Protein AF-A0A2M8TE84-F1 (afdb_monomer_lite)

pLDDT: mean 91.72, std 14.28, range [39.5, 98.56]

Structure (mmCIF, N/CA/C/O backbone):
data_AF-A0A2M8TE84-F1
#
_entry.id   AF-A0A2M8TE84-F1
#
loop_
_atom_site.group_PDB
_atom_site.id
_atom_site.type_symbol
_atom_site.label_atom_id
_atom_site.label_alt_id
_atom_site.label_comp_id
_atom_site.label_asym_id
_atom_site.label_entity_id
_atom_site.label_seq_id
_atom_site.pdbx_PDB_ins_code
_atom_site.Cartn_x
_atom_site.Cartn_y
_atom_site.Cartn_z
_atom_site.occupancy
_atom_site.B_iso_or_equiv
_atom_site.auth_seq_id
_atom_site.auth_comp_id
_atom_site.auth_asym_id
_atom_site.auth_atom_id
_atom_site.pdbx_PDB_model_num
ATOM 1 N N . MET A 1 1 ? 26.612 -7.101 -6.038 1.00 40.22 1 MET A N 1
ATOM 2 C CA . MET A 1 1 ? 25.204 -6.658 -6.080 1.00 40.22 1 MET A CA 1
ATOM 3 C C . MET A 1 1 ? 24.740 -6.841 -7.512 1.00 40.22 1 MET A C 1
ATOM 5 O O . MET A 1 1 ? 25.393 -6.311 -8.399 1.00 40.22 1 MET A O 1
ATOM 9 N N . GLN A 1 2 ? 23.755 -7.706 -7.756 1.00 39.50 2 GLN A N 1
ATOM 10 C CA . GLN A 1 2 ? 23.239 -7.940 -9.108 1.00 39.50 2 GLN A CA 1
ATOM 11 C C . GLN A 1 2 ? 22.526 -6.664 -9.568 1.00 39.50 2 GLN A C 1
ATOM 13 O O . GLN A 1 2 ? 21.496 -6.311 -9.008 1.00 39.50 2 GLN A O 1
ATOM 18 N N . SER A 1 3 ? 23.097 -5.968 -10.552 1.00 47.41 3 SER A N 1
ATOM 19 C CA . SER A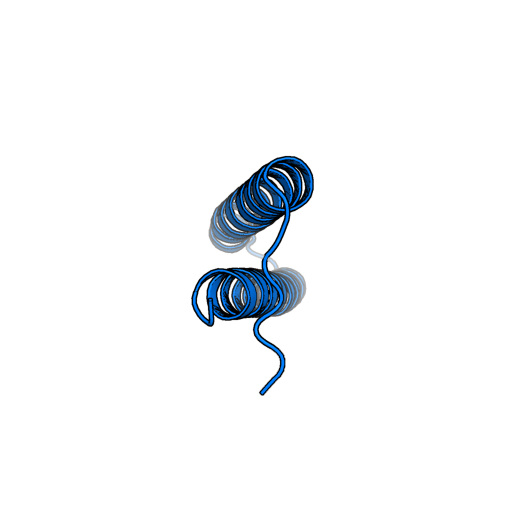 1 3 ? 22.374 -4.972 -11.342 1.00 47.41 3 SER A CA 1
ATOM 20 C C . SER A 1 3 ? 21.362 -5.745 -12.184 1.00 47.41 3 SER A C 1
ATOM 22 O O . SER A 1 3 ? 21.680 -6.300 -13.237 1.00 47.41 3 SER A O 1
ATOM 24 N N . SER A 1 4 ? 20.157 -5.915 -11.649 1.00 60.16 4 SER A N 1
ATOM 25 C CA . SER A 1 4 ? 19.028 -6.425 -12.414 1.00 60.16 4 SER A CA 1
ATOM 26 C C . SER A 1 4 ? 18.540 -5.295 -13.315 1.00 60.16 4 SER A C 1
ATOM 28 O O . SER A 1 4 ? 17.729 -4.462 -12.904 1.00 60.16 4 SER A O 1
ATOM 30 N N . ASN A 1 5 ? 19.069 -5.258 -14.540 1.00 76.31 5 ASN A N 1
ATOM 31 C CA . ASN A 1 5 ? 18.538 -4.438 -15.625 1.00 76.31 5 ASN A CA 1
ATOM 32 C C . ASN A 1 5 ? 17.142 -4.956 -15.975 1.00 76.31 5 ASN A C 1
ATOM 34 O O . ASN A 1 5 ? 16.986 -5.824 -16.833 1.00 76.31 5 ASN A O 1
ATOM 38 N N . LEU A 1 6 ? 16.142 -4.444 -15.261 1.00 86.50 6 LEU A N 1
ATOM 39 C CA . LEU A 1 6 ? 14.741 -4.702 -15.548 1.00 86.50 6 LEU A CA 1
ATOM 40 C C . LEU A 1 6 ? 14.469 -4.293 -16.990 1.00 86.50 6 LEU A C 1
ATOM 42 O O . LEU A 1 6 ? 14.793 -3.183 -17.420 1.00 86.50 6 LEU A O 1
ATOM 46 N N . THR A 1 7 ? 13.839 -5.187 -17.732 1.00 91.69 7 THR A N 1
ATOM 47 C CA . THR A 1 7 ? 13.298 -4.865 -19.044 1.00 91.69 7 THR A CA 1
ATOM 48 C C . THR A 1 7 ? 12.251 -3.757 -18.919 1.00 91.69 7 THR A C 1
ATOM 50 O O . THR A 1 7 ? 11.688 -3.490 -17.849 1.00 91.69 7 THR A O 1
ATOM 53 N N . SER A 1 8 ? 11.932 -3.106 -20.038 1.00 90.81 8 SER A N 1
ATOM 54 C CA . SER A 1 8 ? 10.876 -2.090 -20.062 1.00 90.81 8 SER A CA 1
ATOM 55 C C . SER A 1 8 ? 9.524 -2.647 -19.600 1.00 90.81 8 SER A C 1
ATOM 57 O O . SER A 1 8 ? 8.763 -1.932 -18.953 1.00 90.81 8 SER A O 1
ATOM 59 N N . PHE A 1 9 ? 9.244 -3.924 -19.889 1.00 93.62 9 PHE A N 1
ATOM 60 C CA . PHE A 1 9 ? 8.020 -4.595 -19.454 1.00 93.62 9 PHE A CA 1
ATOM 61 C C . PHE A 1 9 ? 7.999 -4.830 -17.938 1.00 93.62 9 PHE A C 1
ATOM 63 O O . PHE A 1 9 ? 7.028 -4.464 -17.283 1.00 93.62 9 PHE A O 1
ATOM 70 N N . GLU A 1 10 ? 9.085 -5.350 -17.358 1.00 92.69 10 GLU A N 1
ATOM 71 C CA . GLU A 1 10 ? 9.189 -5.541 -15.902 1.00 92.69 10 GLU A CA 1
ATOM 72 C C . GLU A 1 10 ? 9.109 -4.205 -15.156 1.00 92.69 10 GLU A C 1
ATOM 74 O O . GLU A 1 10 ? 8.423 -4.093 -14.143 1.00 92.69 10 GLU A O 1
ATOM 79 N N . THR A 1 11 ? 9.740 -3.160 -15.696 1.00 93.19 11 THR A N 1
ATOM 80 C CA . THR A 1 11 ? 9.649 -1.802 -15.145 1.00 93.19 11 THR A CA 1
ATOM 81 C C . THR A 1 11 ? 8.212 -1.281 -15.170 1.00 93.19 11 THR 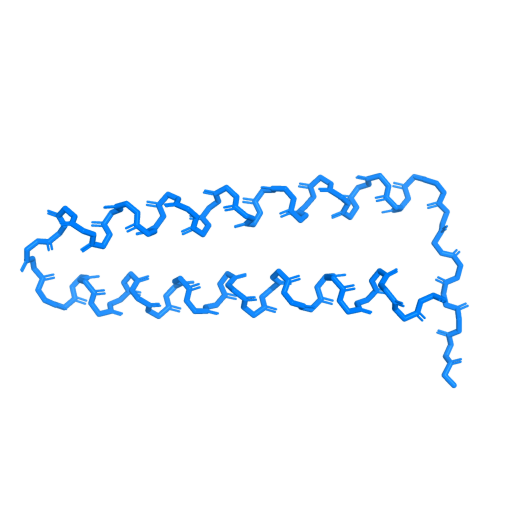A C 1
ATOM 83 O O . THR A 1 11 ? 7.763 -0.664 -14.202 1.00 93.19 11 THR A O 1
ATOM 86 N N . LEU A 1 12 ? 7.482 -1.505 -16.268 1.00 94.88 12 LEU A N 1
ATOM 87 C CA . LEU A 1 12 ? 6.085 -1.093 -16.393 1.00 94.88 12 LEU A CA 1
ATOM 88 C C . LEU A 1 12 ? 5.197 -1.819 -15.375 1.00 94.88 12 LEU A C 1
ATOM 90 O O . LEU A 1 12 ? 4.407 -1.167 -14.691 1.00 94.88 12 LEU A O 1
ATOM 94 N N . GLU A 1 13 ? 5.357 -3.135 -15.238 1.00 96.31 13 GLU A N 1
ATOM 95 C CA . GLU A 1 13 ? 4.556 -3.925 -14.300 1.00 96.31 13 GLU A CA 1
ATOM 96 C C . GLU A 1 13 ? 4.867 -3.551 -12.845 1.00 96.31 13 GLU A C 1
ATOM 98 O O . GLU A 1 13 ? 3.952 -3.336 -12.053 1.00 96.31 13 GLU A O 1
ATOM 103 N N . LEU A 1 14 ? 6.140 -3.337 -12.497 1.00 95.31 14 LEU A N 1
ATOM 104 C CA . LEU A 1 14 ? 6.522 -2.869 -11.159 1.00 95.31 14 LEU A CA 1
ATOM 105 C C . LEU A 1 14 ? 5.951 -1.486 -10.836 1.00 95.31 14 LEU A C 1
ATOM 107 O O . LEU A 1 14 ? 5.517 -1.254 -9.709 1.00 95.31 14 LEU A O 1
ATOM 111 N N . ARG A 1 15 ? 5.882 -0.571 -11.813 1.00 95.56 15 ARG A N 1
ATOM 112 C CA . ARG A 1 15 ? 5.217 0.732 -11.627 1.00 95.56 15 ARG A CA 1
ATOM 113 C C . ARG A 1 15 ? 3.723 0.587 -11.376 1.00 95.56 15 ARG A C 1
ATOM 115 O O . ARG A 1 15 ? 3.175 1.347 -10.579 1.00 95.56 15 ARG A O 1
ATOM 122 N N . LYS A 1 16 ? 3.070 -0.357 -12.051 1.00 97.69 16 LYS A N 1
ATOM 123 C CA . LYS A 1 16 ? 1.650 -0.646 -11.847 1.00 97.69 16 LYS A CA 1
ATOM 124 C C . LYS A 1 16 ? 1.409 -1.198 -10.442 1.00 97.69 16 LYS A C 1
ATOM 126 O O . LYS A 1 16 ? 0.601 -0.626 -9.718 1.00 97.69 16 LYS A O 1
ATOM 131 N N . ILE A 1 17 ? 2.186 -2.201 -10.030 1.00 97.56 17 ILE A N 1
ATOM 132 C CA . ILE A 1 17 ? 2.129 -2.775 -8.676 1.00 97.56 17 ILE A CA 1
ATOM 133 C C . ILE A 1 17 ? 2.380 -1.688 -7.622 1.00 97.56 17 ILE A C 1
ATOM 135 O O . ILE A 1 17 ? 1.598 -1.535 -6.690 1.00 97.56 17 ILE A O 1
ATOM 139 N N . LEU A 1 18 ? 3.415 -0.860 -7.802 1.00 97.44 18 LEU A N 1
ATOM 140 C CA . LEU A 1 18 ? 3.693 0.273 -6.916 1.00 97.44 18 LEU A CA 1
ATOM 141 C C . LEU A 1 18 ? 2.503 1.242 -6.823 1.00 97.44 18 LEU A C 1
ATOM 143 O O . LEU A 1 18 ? 2.178 1.733 -5.741 1.00 97.44 18 LEU A O 1
ATOM 147 N N . GLY A 1 19 ? 1.856 1.533 -7.953 1.00 97.88 19 GLY A N 1
ATOM 148 C CA . GLY A 1 19 ? 0.658 2.367 -8.000 1.00 97.88 19 GLY A CA 1
ATOM 149 C C . GLY A 1 19 ? -0.504 1.778 -7.196 1.00 97.88 19 GLY A C 1
ATOM 150 O O . GLY A 1 19 ? -1.170 2.514 -6.462 1.00 97.88 19 GLY A O 1
ATOM 151 N N . ASP A 1 20 ? -0.716 0.467 -7.291 1.00 98.19 20 ASP A N 1
ATOM 152 C CA . ASP A 1 20 ? -1.767 -0.244 -6.563 1.00 98.19 20 ASP A CA 1
ATOM 153 C C . ASP A 1 20 ? -1.515 -0.241 -5.047 1.00 98.19 20 ASP A C 1
ATOM 155 O O . ASP A 1 20 ? -2.415 0.138 -4.292 1.00 98.19 20 ASP A O 1
ATOM 159 N N . GLU A 1 21 ? -0.287 -0.517 -4.598 1.00 98.06 21 GLU A N 1
ATOM 160 C CA . GLU A 1 21 ? 0.108 -0.437 -3.178 1.00 98.06 21 GLU A CA 1
ATOM 161 C C . GLU A 1 21 ? -0.081 0.991 -2.623 1.00 98.06 21 GLU A C 1
ATOM 163 O O . GLU A 1 21 ? -0.658 1.200 -1.554 1.00 98.06 21 GLU A O 1
ATOM 168 N N . ILE A 1 22 ? 0.313 2.029 -3.379 1.00 98.38 22 ILE A N 1
ATOM 169 C CA . ILE A 1 22 ? 0.092 3.436 -2.986 1.00 98.38 22 ILE A CA 1
ATOM 170 C C . ILE A 1 22 ? -1.404 3.745 -2.846 1.00 98.38 22 ILE A C 1
ATOM 172 O O . ILE A 1 22 ? -1.816 4.459 -1.920 1.00 98.38 22 ILE A O 1
ATOM 176 N N . ASN A 1 23 ? -2.229 3.248 -3.767 1.00 98.38 23 ASN A N 1
ATOM 177 C CA . ASN A 1 23 ? -3.673 3.454 -3.728 1.00 98.38 23 ASN A CA 1
ATOM 178 C C . ASN A 1 23 ? -4.306 2.743 -2.528 1.00 98.38 23 ASN A C 1
ATOM 180 O O . ASN A 1 23 ? -5.138 3.342 -1.837 1.00 98.38 23 ASN A O 1
ATOM 184 N N . THR A 1 24 ? -3.894 1.512 -2.238 1.00 98.31 24 THR A N 1
ATOM 185 C CA . THR A 1 24 ? -4.348 0.744 -1.073 1.00 98.31 24 THR A CA 1
ATOM 186 C C . THR A 1 24 ? -3.929 1.415 0.234 1.00 98.31 24 THR A C 1
ATOM 188 O O . THR A 1 24 ? -4.790 1.699 1.072 1.00 98.31 24 THR A O 1
ATOM 191 N N . TYR A 1 25 ? -2.662 1.818 0.369 1.00 98.56 25 TYR A N 1
ATOM 192 C CA . TYR A 1 25 ? -2.155 2.591 1.510 1.00 98.56 25 TYR A CA 1
ATOM 193 C C . TYR A 1 25 ? -3.000 3.845 1.795 1.00 98.56 25 TYR A C 1
ATOM 195 O O . TYR A 1 25 ? -3.365 4.126 2.944 1.00 98.56 25 TYR A O 1
ATOM 203 N N . LYS A 1 26 ? -3.356 4.605 0.748 1.00 98.38 26 LYS A N 1
ATOM 204 C CA . LYS A 1 26 ? -4.211 5.800 0.870 1.00 98.38 26 LYS A CA 1
ATOM 205 C C . LYS A 1 26 ? -5.628 5.446 1.318 1.00 98.38 26 LYS A C 1
ATOM 207 O O . LYS A 1 26 ? -6.147 6.106 2.220 1.00 98.38 26 LYS A O 1
ATOM 212 N N . LYS A 1 27 ? -6.239 4.409 0.734 1.00 98.38 27 LYS A N 1
ATOM 213 C CA . LYS A 1 27 ? -7.582 3.933 1.113 1.00 98.38 27 LYS A CA 1
ATOM 214 C C . LYS A 1 27 ? -7.626 3.516 2.581 1.00 98.38 27 LYS A C 1
ATOM 216 O O . LYS A 1 27 ? -8.503 3.981 3.306 1.00 98.38 27 LYS A O 1
ATOM 221 N N . ILE A 1 28 ? -6.655 2.727 3.045 1.00 98.25 28 ILE A N 1
ATOM 222 C CA . ILE A 1 28 ? -6.54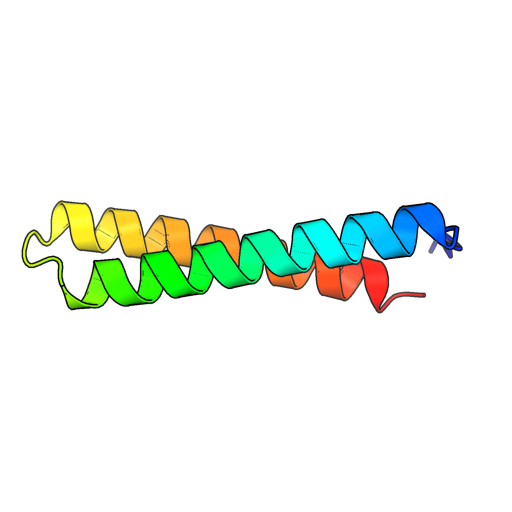1 2.343 4.461 1.00 98.25 28 ILE A CA 1
ATOM 223 C C . ILE A 1 28 ? -6.349 3.582 5.335 1.00 98.25 28 ILE A C 1
ATOM 225 O O . ILE A 1 28 ? -6.999 3.715 6.367 1.00 98.25 28 ILE A O 1
ATOM 229 N N . GLY A 1 29 ? -5.523 4.538 4.901 1.00 98.00 29 GLY A N 1
ATOM 230 C CA . GLY A 1 29 ? -5.356 5.818 5.587 1.00 98.00 29 GLY A CA 1
ATOM 231 C C . GLY A 1 29 ? -6.666 6.587 5.793 1.00 98.00 29 GLY A C 1
ATOM 232 O O . GLY A 1 29 ? -6.846 7.185 6.854 1.00 98.00 29 GLY A O 1
ATOM 233 N N . SER A 1 30 ? -7.578 6.558 4.821 1.00 98.12 30 SER A N 1
ATOM 234 C CA . SER A 1 30 ? -8.924 7.127 4.962 1.00 98.12 30 SER A CA 1
ATOM 235 C C . SER A 1 30 ? -9.806 6.293 5.891 1.00 98.12 30 SER A C 1
ATOM 237 O O . SER A 1 30 ? -10.443 6.862 6.774 1.00 98.12 30 SER A O 1
ATOM 239 N N . MET A 1 31 ? -9.787 4.962 5.764 1.00 97.94 31 MET A N 1
ATOM 240 C CA . MET A 1 31 ? -10.551 4.058 6.637 1.00 97.94 31 MET A CA 1
ATOM 241 C C . MET A 1 31 ? -10.175 4.244 8.113 1.00 97.94 31 MET A C 1
ATOM 243 O O . MET A 1 31 ? -11.054 4.469 8.936 1.00 97.94 31 MET A O 1
ATOM 247 N N . VAL A 1 32 ? -8.879 4.305 8.442 1.00 98.06 32 VAL A N 1
ATOM 248 C CA . VAL A 1 32 ? -8.376 4.563 9.809 1.00 98.06 32 VAL A CA 1
ATOM 249 C C . VAL A 1 32 ? -8.960 5.841 10.424 1.00 98.06 32 VAL A C 1
ATOM 251 O O . VAL A 1 32 ? -9.196 5.879 11.630 1.00 98.06 32 VAL A O 1
ATOM 254 N N . LYS A 1 33 ? -9.180 6.895 9.623 1.00 96.94 33 LYS A N 1
ATOM 255 C CA . LYS A 1 33 ? -9.756 8.168 10.098 1.00 96.94 33 LYS A CA 1
ATOM 256 C C . LYS A 1 33 ? -11.256 8.070 10.380 1.00 96.94 33 LYS A C 1
ATOM 258 O O . LYS A 1 33 ? -11.758 8.846 11.183 1.00 96.94 33 LYS A O 1
ATOM 263 N N . MET A 1 34 ? -11.953 7.166 9.696 1.00 97.12 34 MET A N 1
ATOM 264 C CA . MET A 1 34 ? -13.404 6.987 9.792 1.00 97.12 34 MET A CA 1
ATOM 265 C C . MET A 1 34 ? -13.796 5.914 10.815 1.00 97.12 34 MET A C 1
ATOM 267 O O . MET A 1 34 ? -14.915 5.926 11.317 1.00 97.12 34 MET A O 1
ATOM 271 N N . THR A 1 35 ? -12.892 4.987 11.128 1.00 97.94 35 THR A N 1
ATOM 272 C CA . THR A 1 35 ? -13.134 3.911 12.090 1.00 97.94 35 THR A CA 1
ATOM 273 C C . THR A 1 35 ? -13.083 4.427 13.528 1.00 97.94 35 THR A C 1
ATOM 275 O O . THR A 1 35 ? -12.102 5.040 13.954 1.00 97.94 35 THR A O 1
ATOM 278 N N . THR A 1 36 ? -14.126 4.137 14.301 1.00 97.69 36 THR A N 1
ATOM 279 C CA . THR A 1 36 ? -14.203 4.432 15.742 1.00 97.69 36 THR A CA 1
ATOM 280 C C . THR A 1 36 ? -13.816 3.243 16.613 1.00 97.69 36 THR A C 1
ATOM 282 O O . THR A 1 36 ? -13.350 3.441 17.725 1.00 97.69 36 THR A O 1
ATOM 285 N N . ASP A 1 37 ? -14.005 2.022 16.109 1.00 98.31 37 ASP A N 1
ATOM 286 C CA . ASP A 1 37 ? -13.598 0.793 16.785 1.00 98.31 37 ASP A CA 1
ATOM 287 C C . ASP A 1 37 ? -12.065 0.716 16.882 1.00 98.31 37 ASP A C 1
ATOM 289 O O . ASP A 1 37 ? -11.361 0.767 15.869 1.00 98.31 37 ASP A O 1
ATOM 293 N N . GLU A 1 38 ? -11.534 0.664 18.103 1.00 97.94 38 GLU A N 1
ATOM 294 C CA . GLU A 1 38 ? -10.091 0.798 18.330 1.00 97.94 38 GLU A CA 1
ATOM 295 C C . GLU A 1 38 ? -9.304 -0.461 17.943 1.00 97.94 38 GLU A C 1
ATOM 297 O O . GLU A 1 38 ? -8.175 -0.342 17.453 1.00 97.94 38 GLU A O 1
ATOM 302 N N . ASP A 1 39 ? -9.904 -1.648 18.049 1.00 98.25 39 ASP A N 1
ATOM 303 C CA . ASP A 1 39 ? -9.275 -2.901 17.622 1.00 98.25 39 ASP A CA 1
ATOM 304 C C . ASP A 1 39 ? -9.154 -2.951 16.096 1.00 98.25 39 ASP A C 1
ATOM 306 O O . ASP A 1 39 ? -8.070 -3.197 15.550 1.00 98.25 39 ASP A O 1
ATOM 310 N N . LEU A 1 40 ? -10.229 -2.605 15.385 1.00 98.00 40 LEU A N 1
ATOM 311 C CA . LEU A 1 40 ? -10.232 -2.472 13.934 1.00 98.00 40 LEU A CA 1
ATOM 312 C C . LEU A 1 40 ? -9.288 -1.356 13.479 1.00 98.00 40 LEU A C 1
ATOM 314 O O . LEU A 1 40 ? -8.539 -1.537 12.519 1.00 98.00 40 LEU A O 1
ATOM 318 N N . LYS A 1 41 ? -9.255 -0.213 14.173 1.00 98.44 41 LYS A N 1
ATOM 319 C CA . LYS A 1 41 ? -8.312 0.873 13.867 1.00 98.44 41 LYS A CA 1
ATOM 320 C C . LYS A 1 41 ? -6.862 0.415 14.030 1.00 98.44 41 LYS A C 1
ATOM 322 O O . LYS A 1 41 ? -6.024 0.751 13.191 1.00 98.44 41 LYS A O 1
ATOM 327 N N . SER A 1 42 ? -6.554 -0.343 15.081 1.00 98.31 42 SER A N 1
ATOM 328 C CA . SER A 1 42 ? -5.228 -0.925 15.319 1.00 98.31 42 SER A CA 1
ATOM 329 C C . SER A 1 42 ? -4.837 -1.903 14.210 1.00 98.31 42 SER A C 1
ATOM 331 O O . SER A 1 42 ? -3.738 -1.814 13.657 1.00 98.31 42 SER A O 1
ATOM 333 N N . PHE A 1 43 ? -5.762 -2.774 13.806 1.00 98.38 43 PHE A N 1
ATOM 334 C CA . PHE A 1 43 ? -5.573 -3.683 12.678 1.00 98.38 43 PHE A CA 1
ATOM 335 C C . PHE A 1 43 ? -5.307 -2.933 11.362 1.00 98.38 43 PHE A C 1
ATOM 337 O O . PHE A 1 43 ? -4.319 -3.206 10.679 1.00 98.38 43 PHE A O 1
ATOM 344 N N . LEU A 1 44 ? -6.121 -1.923 11.044 1.00 98.44 44 LEU A N 1
ATOM 345 C CA . LEU A 1 44 ? -5.950 -1.100 9.845 1.00 98.44 44 LEU A CA 1
ATOM 346 C C . LEU A 1 44 ? -4.619 -0.335 9.852 1.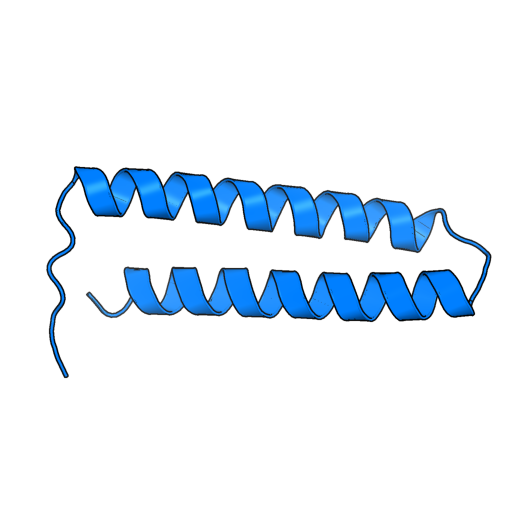00 98.44 44 LEU A C 1
ATOM 348 O O . LEU A 1 44 ? -3.991 -0.194 8.805 1.00 98.44 44 LEU A O 1
ATOM 352 N N . LYS A 1 45 ? -4.147 0.137 11.014 1.00 98.12 45 LYS A N 1
ATOM 353 C CA . LYS A 1 45 ? -2.814 0.752 11.138 1.00 98.12 45 LYS A CA 1
ATOM 354 C C . LYS A 1 45 ? -1.701 -0.243 10.801 1.00 98.12 45 LYS A C 1
ATOM 356 O O . LYS A 1 45 ? -0.828 0.104 10.015 1.00 98.12 45 LYS A O 1
ATOM 361 N N . LYS A 1 46 ? -1.772 -1.480 11.307 1.00 98.25 46 LYS A N 1
ATOM 362 C CA . LYS A 1 46 ? -0.796 -2.533 10.971 1.00 98.25 46 LYS A CA 1
ATOM 363 C C . LYS A 1 46 ? -0.783 -2.836 9.475 1.00 98.25 46 LYS A C 1
ATOM 365 O O . LYS A 1 46 ? 0.287 -2.859 8.880 1.00 98.25 46 LYS A O 1
ATOM 370 N N . MET A 1 47 ? -1.957 -2.988 8.858 1.00 97.94 47 MET A N 1
ATOM 371 C CA . MET A 1 47 ? -2.048 -3.160 7.403 1.00 97.94 47 MET A CA 1
ATOM 372 C C . MET A 1 47 ? -1.416 -1.985 6.655 1.00 97.94 47 MET A C 1
ATOM 374 O O . MET A 1 47 ? -0.636 -2.181 5.732 1.00 97.94 47 MET A O 1
ATOM 378 N N . LYS A 1 48 ? -1.715 -0.754 7.076 1.00 97.94 48 LYS A N 1
ATOM 379 C CA . LYS A 1 48 ? -1.141 0.451 6.474 1.00 97.94 48 LYS A CA 1
ATOM 380 C C . LYS A 1 48 ? 0.391 0.464 6.555 1.00 97.94 48 LYS A C 1
ATOM 382 O O . LYS A 1 48 ? 1.041 0.905 5.608 1.00 97.94 48 LYS A O 1
ATOM 387 N N . ASP A 1 49 ? 0.962 -0.001 7.662 1.00 98.12 49 ASP A N 1
ATOM 388 C CA . ASP A 1 49 ? 2.413 -0.111 7.827 1.00 98.12 49 ASP A CA 1
ATOM 389 C C . ASP A 1 49 ? 3.012 -1.201 6.920 1.00 98.12 49 ASP A C 1
ATOM 391 O O . ASP A 1 49 ? 4.084 -0.989 6.348 1.00 98.12 49 ASP A O 1
ATOM 395 N N . THR A 1 50 ? 2.305 -2.316 6.702 1.00 97.88 50 THR A N 1
ATOM 396 C CA . THR A 1 50 ? 2.692 -3.343 5.719 1.00 97.88 50 THR A CA 1
ATOM 397 C C . THR A 1 50 ? 2.741 -2.781 4.298 1.00 97.88 50 THR A C 1
ATOM 399 O O . THR A 1 50 ? 3.775 -2.893 3.644 1.00 97.88 50 THR A O 1
ATOM 402 N N . GLU A 1 51 ? 1.688 -2.096 3.845 1.00 97.94 51 GLU A N 1
ATOM 403 C CA . GLU A 1 51 ? 1.657 -1.461 2.514 1.00 97.94 51 GLU A CA 1
ATOM 404 C C . GLU A 1 51 ? 2.797 -0.442 2.355 1.00 97.94 51 GLU A C 1
ATOM 406 O O . GLU A 1 51 ? 3.459 -0.368 1.322 1.00 97.94 51 GLU A O 1
ATOM 411 N N . LYS A 1 52 ? 3.094 0.331 3.409 1.00 98.19 52 LYS A N 1
ATOM 412 C CA . LYS A 1 52 ? 4.234 1.259 3.409 1.00 98.19 52 LYS A CA 1
ATOM 413 C C . LYS A 1 52 ? 5.562 0.524 3.211 1.00 98.19 52 LYS A C 1
ATOM 415 O O . LYS A 1 52 ? 6.402 1.000 2.448 1.00 98.19 52 LYS A O 1
ATOM 420 N N . SER A 1 53 ? 5.750 -0.611 3.884 1.00 98.00 53 SER A N 1
ATOM 421 C CA . SER A 1 53 ? 6.941 -1.450 3.723 1.00 98.00 53 SER A CA 1
ATOM 422 C C . SER A 1 53 ? 7.051 -2.003 2.301 1.00 98.00 53 SER A C 1
ATOM 424 O O . SER A 1 53 ? 8.143 -2.010 1.738 1.00 98.00 53 SER A O 1
ATOM 426 N N . ASN A 1 54 ? 5.942 -2.426 1.692 1.00 97.44 54 ASN A N 1
ATOM 427 C CA . ASN A 1 54 ? 5.921 -2.915 0.311 1.00 97.44 54 ASN A CA 1
ATOM 428 C C . ASN A 1 54 ? 6.304 -1.816 -0.685 1.00 97.44 54 ASN A C 1
ATOM 430 O O . ASN A 1 54 ? 7.186 -2.025 -1.519 1.00 97.44 54 ASN A O 1
ATOM 434 N N . ILE A 1 55 ? 5.713 -0.623 -0.547 1.00 97.88 55 ILE A N 1
ATOM 435 C CA . ILE A 1 55 ? 6.045 0.563 -1.354 1.00 97.88 55 ILE A CA 1
ATOM 436 C C . ILE A 1 55 ? 7.549 0.836 -1.299 1.00 97.88 55 ILE A C 1
ATOM 438 O O . ILE A 1 55 ? 8.183 1.000 -2.340 1.00 97.88 55 ILE A O 1
ATOM 442 N N . GLN A 1 56 ? 8.130 0.844 -0.096 1.00 97.19 56 GLN A N 1
ATOM 443 C CA . GLN A 1 56 ? 9.564 1.067 0.091 1.00 97.19 56 GLN A CA 1
ATOM 444 C C . GLN A 1 56 ? 10.407 -0.041 -0.542 1.00 97.19 56 GLN A C 1
ATOM 446 O O . GLN A 1 56 ? 11.389 0.258 -1.213 1.00 97.19 56 GLN A O 1
ATOM 451 N N . SER A 1 57 ? 10.020 -1.307 -0.383 1.00 96.06 57 SER A N 1
ATOM 452 C CA . SER A 1 57 ? 10.721 -2.440 -0.997 1.00 96.06 57 SER A CA 1
ATOM 453 C C . SER A 1 57 ? 10.733 -2.347 -2.523 1.00 96.06 57 SER A C 1
ATOM 455 O O . SER A 1 57 ? 11.790 -2.510 -3.129 1.00 96.06 57 SER A O 1
ATOM 457 N N . ILE A 1 58 ? 9.595 -2.024 -3.145 1.00 95.06 58 ILE A N 1
ATOM 458 C CA . IL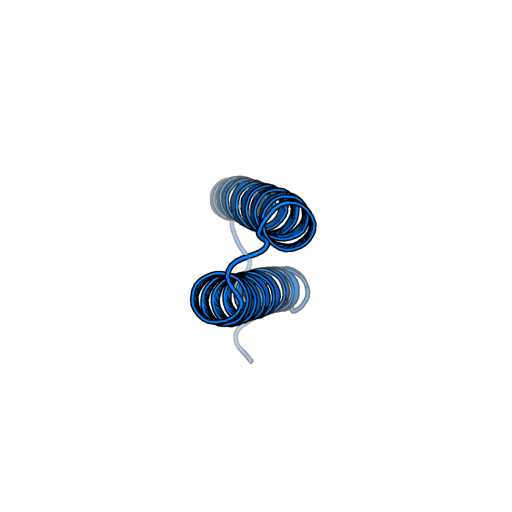E A 1 58 ? 9.493 -1.872 -4.604 1.00 95.06 58 ILE A CA 1
ATOM 459 C C . ILE A 1 58 ? 10.312 -0.665 -5.074 1.00 95.06 58 ILE A C 1
ATOM 461 O O . ILE A 1 58 ? 11.078 -0.777 -6.028 1.00 95.06 58 ILE A O 1
ATOM 465 N N . GLN A 1 59 ? 10.210 0.476 -4.385 1.00 94.62 59 GLN A N 1
ATOM 466 C CA . GLN A 1 59 ? 10.997 1.671 -4.707 1.00 94.62 59 GLN A CA 1
ATOM 467 C C . GLN A 1 59 ? 12.501 1.422 -4.591 1.00 94.62 59 GLN A C 1
ATOM 469 O O . GLN A 1 59 ? 13.245 1.817 -5.481 1.00 94.62 59 GLN A O 1
ATOM 474 N N . ASN A 1 60 ? 12.947 0.739 -3.537 1.00 93.75 60 ASN A N 1
ATOM 475 C CA . ASN A 1 60 ? 14.353 0.390 -3.347 1.00 93.75 60 ASN A CA 1
ATOM 476 C C . ASN A 1 60 ? 14.831 -0.590 -4.423 1.00 93.75 60 ASN A C 1
ATOM 478 O O . ASN A 1 60 ? 15.931 -0.436 -4.945 1.00 93.75 60 ASN A O 1
ATOM 482 N N . PHE A 1 61 ? 14.005 -1.571 -4.787 1.00 91.50 61 PHE A N 1
ATOM 483 C CA . PHE A 1 61 ? 14.318 -2.509 -5.862 1.00 91.50 61 PHE A CA 1
ATOM 484 C C . PHE A 1 61 ? 14.458 -1.803 -7.219 1.00 91.50 61 PHE A C 1
ATOM 486 O O . PHE A 1 61 ? 15.396 -2.078 -7.960 1.00 91.50 61 PHE A O 1
ATOM 493 N N . MET A 1 62 ? 13.571 -0.849 -7.518 1.00 89.31 62 MET A N 1
ATOM 494 C CA . MET A 1 62 ? 13.617 -0.051 -8.748 1.00 89.31 62 MET A CA 1
ATOM 495 C C . MET A 1 62 ? 14.704 1.039 -8.745 1.00 89.31 62 MET A C 1
ATOM 497 O O . MET A 1 62 ? 15.148 1.444 -9.813 1.00 89.31 62 MET A O 1
ATOM 501 N N . GLY A 1 63 ? 15.080 1.563 -7.573 1.00 79.44 63 GLY A N 1
ATOM 502 C CA . GLY A 1 63 ? 16.046 2.656 -7.404 1.00 79.44 63 GLY A CA 1
ATOM 503 C C . GLY A 1 63 ? 17.499 2.204 -7.236 1.00 79.44 63 GLY A C 1
AT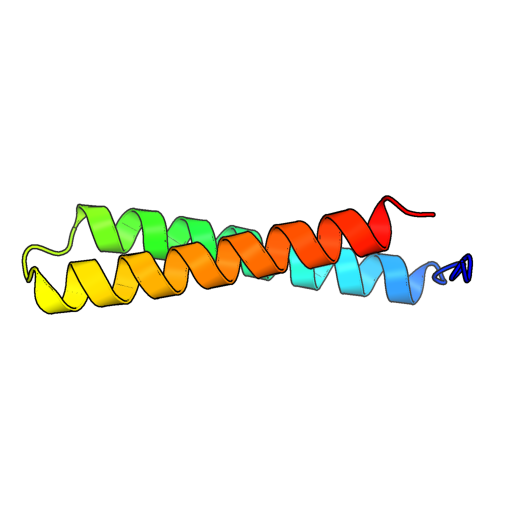OM 504 O O . GLY A 1 63 ? 18.399 2.996 -7.484 1.00 79.44 63 GLY A O 1
ATOM 505 N N . ASN A 1 64 ? 17.739 0.942 -6.863 1.00 59.47 64 ASN A N 1
ATOM 506 C CA . ASN A 1 64 ? 19.069 0.316 -6.840 1.00 59.47 64 ASN A CA 1
ATOM 507 C C . ASN A 1 64 ? 19.517 -0.186 -8.233 1.00 59.47 64 ASN A C 1
ATOM 509 O O . ASN A 1 64 ? 20.270 -1.161 -8.317 1.00 59.47 64 ASN A O 1
ATOM 513 N N . GLN A 1 65 ? 19.030 0.445 -9.307 1.00 50.16 65 GLN A N 1
ATOM 514 C CA . GLN A 1 65 ? 19.524 0.230 -10.669 1.00 50.16 65 GLN A CA 1
ATOM 515 C C . GLN A 1 65 ? 20.773 1.061 -10.950 1.00 50.16 65 GLN A C 1
ATOM 517 O O . GLN A 1 65 ? 20.801 2.243 -10.541 1.00 50.16 65 GLN A O 1
#

Sequence (65 aa):
MQSSNLTSFETLELRKILGDEINTYKKIGSMVKMTTDEDLKSFLKKMKDTEKSNIQSIQNFMGNQ

Secondary structure (DSSP, 8-state):
-------HHHHHHHHHHHHHHHHHHHHHHHHHHH---HHHHHHHHHHHHHHHHHHHHHHHHHH--

Radius of gyration: 14.96 Å; chains: 1; bounding box: 39×16×38 Å

Foldseek 3Di:
DDPPPDDPVSVVVLVVVLVVLVVLLVVLVVVLVVDPDVVVNVVSVVVSVVSVVVNVVSCCVVVVD